Protein AF-X0TI72-F1 (afdb_monomer_lite)

Sequence (48 aa):
MGYCLARAAQKAGHKVTLVSTSDLQPPVGVDFVGLDSAAEMFAAVKKF

Organism: NCBI:txid412755

InterPro domains:
  IPR007085 DNA/pantothenate metabolism flavoprotein, C-terminal [PF04127] (1-47)
  IPR035929 CoaB-like superfamily [G3DSA:3.40.50.10300] (1-48)
  IPR035929 CoaB-like superfamily [SSF102645] (1-47)

pLDDT: mean 89.43, std 4.13, range [73.12, 94.06]

Secondary structure (DSSP, 8-state):
-HHHHHHHHHHTT---EEEE-S-SPPPTTSEEEE-S-HHHHHHHHTT-

Foldseek 3Di:
DVQVVQLVCVVVVDAAEDEDQDPDDHDPRHRYHHDPDPVVSVVVVVVD

Radius of gyration: 10.73 Å; chains: 1; bounding box: 21×22×25 Å

Structure (mmCIF, N/CA/C/O backbone):
data_AF-X0TI72-F1
#
_entry.id   AF-X0TI72-F1
#
loop_
_atom_site.group_PDB
_atom_site.id
_atom_site.type_symbol
_atom_site.label_atom_id
_atom_site.label_alt_id
_atom_site.label_comp_id
_atom_site.label_asym_id
_atom_site.label_entity_id
_atom_site.label_seq_id
_atom_site.pdbx_PDB_ins_code
_atom_site.Cartn_x
_atom_site.Cartn_y
_atom_site.Cartn_z
_atom_site.occupancy
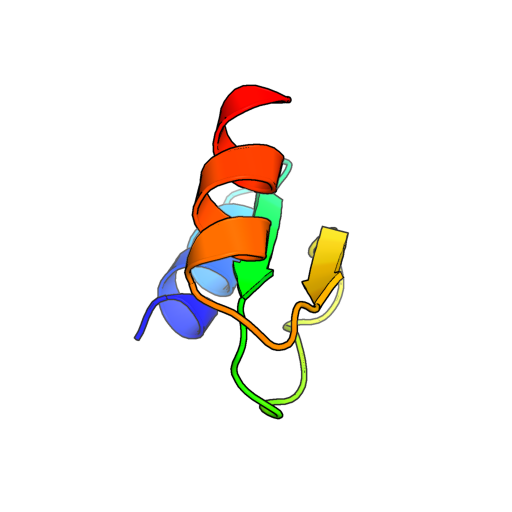_atom_site.B_iso_or_equiv
_atom_site.auth_seq_id
_atom_site.auth_comp_id
_atom_site.auth_asym_id
_atom_site.auth_atom_id
_atom_site.pdbx_PDB_model_num
ATOM 1 N N . MET A 1 1 ? 7.628 -7.654 5.573 1.00 73.12 1 MET A N 1
ATOM 2 C CA . MET A 1 1 ? 7.083 -7.068 6.826 1.00 73.12 1 MET A CA 1
ATOM 3 C C . MET A 1 1 ? 6.015 -5.989 6.608 1.00 73.12 1 MET A C 1
ATOM 5 O O . MET A 1 1 ? 5.092 -5.945 7.411 1.00 73.12 1 MET A O 1
ATOM 9 N N . GLY A 1 2 ? 6.068 -5.165 5.548 1.00 83.62 2 GLY A N 1
ATOM 10 C CA . GLY A 1 2 ? 5.082 -4.086 5.315 1.00 83.62 2 GLY A CA 1
ATOM 11 C C . GLY A 1 2 ? 3.605 -4.519 5.301 1.00 83.62 2 GLY A C 1
ATOM 12 O O . GLY A 1 2 ? 2.758 -3.806 5.825 1.00 83.62 2 GLY A O 1
ATOM 13 N N . TYR A 1 3 ? 3.297 -5.730 4.825 1.00 89.62 3 TYR A N 1
ATOM 14 C CA . TYR A 1 3 ? 1.935 -6.290 4.817 1.00 89.62 3 TYR A CA 1
ATOM 15 C C . TYR A 1 3 ? 1.353 -6.482 6.227 1.00 89.62 3 TYR A C 1
ATOM 17 O O . TYR A 1 3 ? 0.173 -6.219 6.453 1.00 89.62 3 TYR A O 1
ATOM 25 N N . CYS A 1 4 ? 2.173 -6.909 7.195 1.00 87.81 4 CYS A N 1
ATOM 26 C CA . CYS A 1 4 ? 1.736 -7.068 8.584 1.00 87.81 4 CYS A CA 1
ATOM 27 C C . CYS A 1 4 ? 1.394 -5.713 9.209 1.00 87.81 4 CYS A C 1
ATOM 29 O O . CYS A 1 4 ? 0.407 -5.604 9.934 1.00 87.81 4 CYS A O 1
ATOM 31 N N . LEU A 1 5 ? 2.182 -4.684 8.886 1.00 89.75 5 LEU A N 1
ATOM 32 C CA . LEU A 1 5 ? 1.951 -3.318 9.344 1.00 89.75 5 LEU A CA 1
ATOM 33 C C . LEU A 1 5 ? 0.670 -2.740 8.730 1.00 89.75 5 LEU A C 1
ATOM 35 O O . LEU A 1 5 ? -0.169 -2.212 9.453 1.00 89.75 5 LEU A O 1
ATOM 39 N N . ALA A 1 6 ? 0.481 -2.920 7.418 1.00 91.00 6 ALA A N 1
ATOM 40 C CA . ALA A 1 6 ? -0.720 -2.487 6.709 1.00 91.00 6 ALA A CA 1
ATOM 41 C C . ALA A 1 6 ? -1.984 -3.134 7.288 1.00 91.00 6 ALA A C 1
ATOM 43 O O . ALA A 1 6 ? -2.982 -2.460 7.534 1.00 91.00 6 ALA A O 1
ATOM 44 N N . ARG A 1 7 ? -1.914 -4.433 7.602 1.00 90.44 7 ARG A N 1
ATOM 45 C CA . ARG A 1 7 ? -3.001 -5.153 8.270 1.00 90.44 7 ARG A CA 1
ATOM 46 C C . ARG A 1 7 ? -3.269 -4.631 9.682 1.00 90.44 7 ARG A C 1
ATOM 48 O O . ARG A 1 7 ? -4.425 -4.526 10.074 1.00 90.44 7 ARG A O 1
ATOM 55 N N . ALA A 1 8 ? -2.227 -4.342 10.460 1.00 92.06 8 ALA A N 1
ATOM 56 C CA . ALA A 1 8 ? -2.383 -3.813 11.813 1.00 92.06 8 ALA A CA 1
ATOM 57 C C . ALA A 1 8 ? -3.019 -2.413 11.802 1.00 92.06 8 ALA A C 1
ATOM 59 O O . ALA A 1 8 ? -3.965 -2.172 12.546 1.00 92.06 8 ALA A O 1
ATOM 60 N N . ALA A 1 9 ? -2.561 -1.529 10.913 1.00 91.12 9 ALA A N 1
ATOM 61 C CA . ALA A 1 9 ? -3.117 -0.189 10.747 1.00 91.12 9 ALA A CA 1
ATOM 62 C C . ALA A 1 9 ? -4.583 -0.227 10.283 1.00 91.12 9 ALA A C 1
ATOM 64 O O . ALA A 1 9 ? -5.420 0.492 10.822 1.00 91.12 9 ALA A O 1
ATOM 65 N N . GLN A 1 10 ? -4.919 -1.123 9.354 1.00 93.31 10 GLN A N 1
ATOM 66 C CA . GLN A 1 10 ? -6.299 -1.313 8.913 1.00 93.31 10 GLN A CA 1
ATOM 67 C C . GLN A 1 10 ? -7.207 -1.821 10.040 1.00 93.31 10 GLN A C 1
ATOM 69 O O . GLN A 1 10 ? -8.295 -1.289 10.241 1.00 93.31 10 GLN A O 1
ATOM 74 N N . LYS A 1 11 ? -6.741 -2.787 10.841 1.00 92.00 11 LYS A N 1
ATOM 75 C CA . LYS A 1 11 ? -7.473 -3.264 12.027 1.00 92.00 11 LYS A CA 1
ATOM 76 C C . LYS A 1 11 ? -7.677 -2.184 13.087 1.00 92.00 11 LYS A C 1
ATOM 78 O O . LYS A 1 11 ? -8.661 -2.241 13.815 1.00 92.00 11 LYS A O 1
ATOM 83 N N . ALA A 1 12 ? -6.771 -1.214 13.169 1.00 93.12 12 ALA A N 1
ATOM 84 C CA . ALA A 1 12 ? -6.920 -0.044 14.028 1.00 93.12 12 ALA A CA 1
ATOM 85 C C . ALA A 1 12 ? -7.923 0.993 13.475 1.00 93.12 12 ALA A C 1
ATOM 87 O O . ALA A 1 12 ? -8.147 2.021 14.106 1.00 93.12 12 ALA A O 1
ATOM 88 N N . GLY A 1 13 ? -8.548 0.730 12.320 1.00 93.19 13 GLY A N 1
ATOM 89 C CA . GLY A 1 13 ? -9.556 1.594 11.704 1.00 93.19 13 GLY A CA 1
ATOM 90 C C . GLY A 1 13 ? -8.982 2.652 10.763 1.00 93.19 13 GLY A C 1
ATOM 91 O O . GLY A 1 13 ? -9.716 3.531 10.314 1.00 93.19 13 GLY A O 1
ATOM 92 N N . HIS A 1 14 ? -7.687 2.593 10.444 1.00 94.06 14 HIS A N 1
ATOM 93 C CA . HIS A 1 14 ? -7.093 3.514 9.483 1.00 94.06 14 HIS A CA 1
ATOM 94 C C . HIS A 1 14 ? -7.414 3.102 8.046 1.00 94.06 14 HIS A C 1
ATOM 96 O O . HIS A 1 14 ? -7.453 1.917 7.710 1.00 94.06 14 HIS A O 1
ATOM 102 N N . LYS A 1 15 ? -7.567 4.098 7.169 1.00 92.12 15 LYS A N 1
ATOM 103 C CA . LYS A 1 15 ? -7.569 3.874 5.724 1.00 92.12 15 LYS A CA 1
ATOM 104 C C . LYS A 1 15 ? -6.126 3.675 5.266 1.00 92.12 15 LYS A C 1
ATOM 106 O O . LYS A 1 15 ? -5.301 4.568 5.438 1.00 92.12 15 LYS A O 1
ATOM 111 N N . VAL A 1 16 ? -5.825 2.500 4.723 1.00 93.38 16 VAL A N 1
ATOM 112 C CA . VAL A 1 16 ? -4.460 2.102 4.362 1.00 93.38 16 VAL A CA 1
ATOM 113 C C . VAL A 1 16 ? -4.388 1.807 2.873 1.00 93.38 16 VAL A C 1
ATOM 115 O O . VAL A 1 16 ? -5.165 0.996 2.373 1.00 93.38 16 VAL A O 1
ATOM 118 N N . THR A 1 17 ? -3.397 2.406 2.213 1.00 93.38 17 THR A N 1
ATOM 119 C CA . THR A 1 17 ? -2.978 2.048 0.856 1.00 93.38 17 THR A CA 1
ATOM 120 C C . THR A 1 17 ? -1.630 1.335 0.930 1.00 93.38 17 THR A C 1
ATOM 122 O O . THR A 1 17 ? -0.647 1.900 1.407 1.00 93.38 17 THR A O 1
ATOM 125 N N . LEU A 1 18 ? -1.575 0.084 0.482 1.00 91.88 18 LEU A N 1
ATOM 126 C CA . LEU A 1 18 ? -0.366 -0.727 0.412 1.00 91.88 18 LEU A CA 1
ATOM 127 C C . LEU A 1 18 ? 0.187 -0.704 -1.014 1.00 91.88 18 LEU A C 1
ATOM 129 O O . LEU A 1 18 ? -0.376 -1.319 -1.915 1.00 91.88 18 LEU A O 1
ATOM 133 N N . VAL A 1 19 ? 1.319 -0.026 -1.193 1.00 92.31 19 VAL A N 1
ATOM 134 C CA . VAL A 1 19 ? 2.095 -0.034 -2.440 1.00 92.31 19 VAL A CA 1
ATOM 135 C C . VAL A 1 19 ? 3.180 -1.103 -2.328 1.00 92.31 19 VAL A C 1
ATOM 137 O O . VAL A 1 19 ? 3.991 -1.061 -1.399 1.00 92.31 19 VAL A O 1
ATOM 140 N N . SER A 1 20 ? 3.204 -2.086 -3.229 1.00 91.00 20 SER A N 1
ATOM 141 C CA . SER A 1 20 ? 4.180 -3.178 -3.162 1.00 91.00 20 SER A CA 1
ATOM 142 C C . SER A 1 20 ? 4.498 -3.781 -4.524 1.00 91.00 20 SER A C 1
ATOM 144 O O . SER A 1 20 ? 3.642 -3.841 -5.395 1.00 91.00 20 SER A O 1
ATOM 146 N N . THR A 1 21 ? 5.723 -4.286 -4.660 1.00 90.38 21 THR A N 1
ATOM 147 C CA . THR A 1 21 ? 6.169 -5.095 -5.804 1.00 90.38 21 THR A CA 1
ATOM 148 C C . THR A 1 21 ? 6.206 -6.591 -5.503 1.00 90.38 21 THR A C 1
ATOM 150 O O . THR A 1 21 ? 6.761 -7.375 -6.259 1.00 90.38 21 THR A O 1
ATOM 153 N N . SER A 1 22 ? 5.715 -7.002 -4.334 1.00 86.12 22 SER A N 1
ATOM 154 C CA . SER A 1 22 ? 5.714 -8.406 -3.932 1.00 86.12 22 SER A CA 1
ATOM 155 C C . SER A 1 22 ? 4.428 -9.088 -4.377 1.00 86.12 22 SER A C 1
ATOM 157 O O . SER A 1 22 ? 3.351 -8.574 -4.086 1.00 86.12 22 SER A O 1
ATOM 159 N N . ASP A 1 23 ? 4.540 -10.302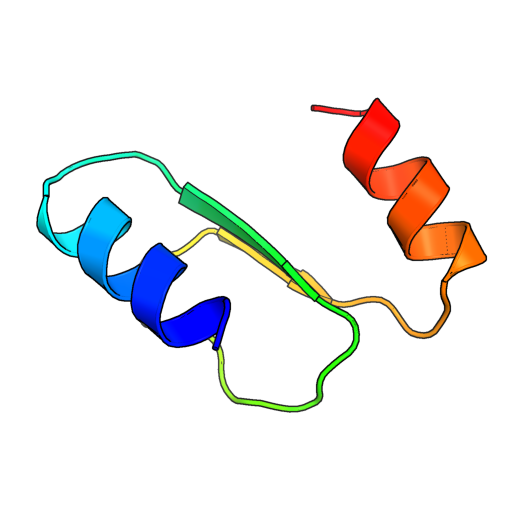 -4.913 1.00 82.75 23 ASP A N 1
ATOM 160 C CA . ASP A 1 23 ? 3.415 -11.174 -5.305 1.00 82.75 23 ASP A CA 1
ATOM 161 C C . ASP A 1 23 ? 2.662 -11.797 -4.112 1.00 82.75 23 ASP A C 1
ATOM 163 O O . ASP A 1 23 ? 1.985 -12.821 -4.217 1.00 82.75 23 ASP A O 1
ATOM 167 N N . LEU A 1 24 ? 2.814 -11.208 -2.928 1.00 85.25 24 LEU A N 1
ATOM 168 C CA . LEU A 1 24 ? 2.141 -11.653 -1.719 1.00 85.25 24 LEU A CA 1
ATOM 169 C C . LEU A 1 24 ? 0.681 -11.217 -1.761 1.00 85.25 24 LEU A C 1
ATOM 171 O O . LEU A 1 24 ? 0.353 -10.106 -2.169 1.00 85.25 24 LEU A O 1
ATOM 175 N N . GLN A 1 25 ? -0.205 -12.076 -1.264 1.00 85.62 25 GLN A N 1
ATOM 176 C CA . GLN A 1 25 ? -1.621 -11.748 -1.243 1.00 85.62 25 GLN A CA 1
ATOM 177 C C . GLN A 1 25 ? -1.890 -10.558 -0.300 1.00 85.62 25 GLN A C 1
ATOM 179 O O . GLN A 1 25 ? -1.507 -10.610 0.879 1.00 85.62 25 GLN A O 1
ATOM 184 N N . PRO A 1 26 ? -2.536 -9.478 -0.782 1.00 86.56 26 PRO A N 1
ATOM 185 C CA . PRO A 1 26 ? -2.779 -8.293 0.026 1.00 86.56 26 PRO A CA 1
ATOM 186 C C . PRO A 1 26 ? -3.749 -8.576 1.183 1.00 86.56 26 PRO A C 1
ATOM 188 O O . PRO A 1 26 ? -4.653 -9.409 1.056 1.00 86.56 26 PRO A O 1
ATOM 191 N N . PRO A 1 27 ? -3.593 -7.895 2.336 1.00 85.75 27 PRO A N 1
ATOM 192 C CA . PRO A 1 27 ? -4.512 -8.050 3.454 1.00 85.75 27 PRO A CA 1
ATOM 193 C C . PRO A 1 27 ? -5.918 -7.556 3.082 1.00 85.75 27 PRO A C 1
ATOM 195 O O . PRO A 1 27 ? -6.073 -6.497 2.480 1.00 85.75 27 PRO A O 1
ATOM 198 N N . VAL A 1 28 ? -6.948 -8.305 3.483 1.00 86.88 28 VAL A N 1
ATOM 199 C CA . VAL A 1 28 ? -8.357 -7.965 3.214 1.00 86.88 28 VAL A CA 1
ATOM 200 C C . VAL A 1 28 ? -8.692 -6.574 3.752 1.00 86.88 28 VAL A C 1
ATOM 202 O O . VAL A 1 28 ? -8.463 -6.310 4.930 1.00 86.88 28 VAL A O 1
ATOM 205 N N . GLY A 1 29 ? -9.280 -5.728 2.901 1.00 86.12 29 GLY A N 1
ATOM 206 C CA . GLY A 1 29 ? -9.750 -4.384 3.250 1.00 86.12 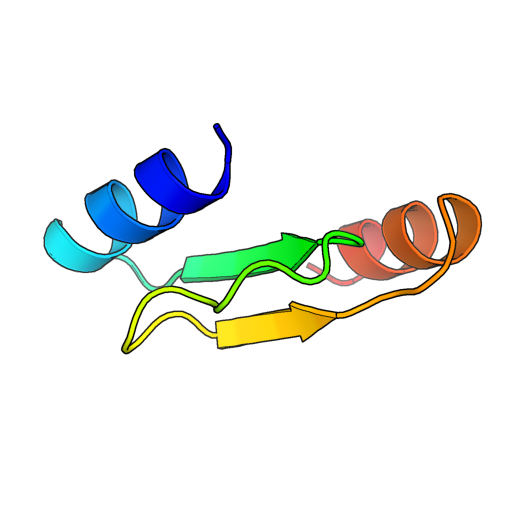29 GLY A CA 1
ATOM 207 C C . GLY A 1 29 ? -8.664 -3.304 3.275 1.00 86.12 29 GLY A C 1
ATOM 208 O O . GLY A 1 29 ? -8.891 -2.252 3.864 1.00 86.12 29 GLY A O 1
ATOM 209 N N . VAL A 1 30 ? -7.501 -3.570 2.677 1.00 90.44 30 VAL A N 1
ATOM 210 C CA . VAL A 1 30 ? -6.453 -2.584 2.379 1.00 90.44 30 VAL A CA 1
ATOM 211 C C . VAL A 1 30 ? -6.493 -2.275 0.881 1.00 90.44 30 VAL A C 1
ATOM 213 O O . VAL A 1 30 ? -6.594 -3.200 0.075 1.00 90.44 30 VAL A O 1
ATOM 216 N N . ASP A 1 31 ? -6.385 -1.000 0.504 1.00 92.12 31 ASP A N 1
ATOM 217 C CA . ASP A 1 31 ? -6.276 -0.600 -0.902 1.00 92.12 31 ASP A CA 1
ATOM 218 C C . ASP A 1 31 ? -4.890 -1.013 -1.423 1.00 92.12 31 ASP A C 1
ATOM 220 O O . ASP A 1 31 ? -3.875 -0.621 -0.852 1.00 92.12 31 ASP A O 1
ATOM 224 N N . PHE A 1 32 ? -4.815 -1.833 -2.473 1.00 91.12 32 PHE A N 1
ATOM 225 C CA . PHE A 1 32 ? -3.548 -2.400 -2.946 1.00 91.12 32 PHE A CA 1
ATOM 226 C C . PHE A 1 32 ? -3.121 -1.829 -4.299 1.00 91.12 32 PHE A C 1
ATOM 228 O O . PHE A 1 32 ? -3.902 -1.818 -5.249 1.00 91.12 32 PHE A O 1
ATOM 235 N N . VAL A 1 33 ? -1.859 -1.406 -4.390 1.00 91.38 33 VAL A N 1
ATOM 236 C CA . VAL A 1 33 ? -1.210 -0.967 -5.630 1.00 91.38 33 VAL A CA 1
ATOM 237 C C . VAL A 1 33 ? -0.006 -1.874 -5.886 1.00 91.38 33 VAL A C 1
ATOM 239 O O . VAL A 1 33 ? 1.042 -1.717 -5.253 1.00 91.38 33 VAL A O 1
ATOM 242 N N . GLY A 1 34 ? -0.188 -2.834 -6.793 1.00 89.94 34 GLY A N 1
ATOM 243 C CA . GLY A 1 34 ? 0.862 -3.730 -7.281 1.00 89.94 34 GLY A CA 1
ATOM 244 C C . GLY A 1 34 ? 1.681 -3.071 -8.389 1.00 89.94 34 GLY A C 1
ATOM 245 O O . GLY A 1 34 ? 1.105 -2.389 -9.234 1.00 89.94 34 GLY A O 1
ATOM 246 N N . LEU A 1 35 ? 3.003 -3.244 -8.360 1.00 91.44 35 LEU A N 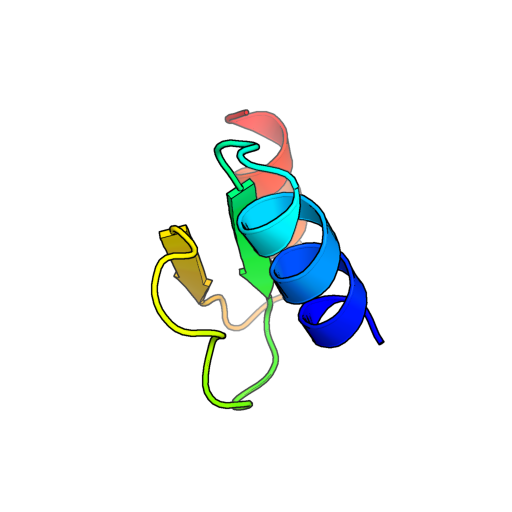1
ATOM 247 C CA . LEU A 1 35 ? 3.956 -2.660 -9.313 1.00 91.44 35 LEU A CA 1
ATOM 248 C C . LEU A 1 35 ? 5.071 -3.663 -9.613 1.00 91.44 35 LEU A C 1
ATOM 250 O O . LEU A 1 35 ? 5.370 -4.498 -8.767 1.00 91.44 35 LEU A O 1
ATOM 254 N N . ASP A 1 36 ? 5.754 -3.528 -10.746 1.00 90.00 36 ASP A N 1
ATOM 255 C CA . ASP A 1 36 ? 6.789 -4.499 -11.139 1.00 90.00 36 ASP A CA 1
ATOM 256 C C . ASP A 1 36 ? 8.214 -3.973 -10.916 1.00 90.00 36 ASP A C 1
ATOM 258 O O . ASP A 1 36 ? 9.175 -4.740 -10.832 1.00 90.00 36 ASP A O 1
ATOM 262 N N . SER A 1 37 ? 8.376 -2.652 -10.786 1.00 91.62 37 SER A N 1
ATOM 263 C CA . SER A 1 37 ? 9.692 -2.019 -10.702 1.00 91.62 37 SER A CA 1
ATOM 264 C C . SER A 1 37 ? 9.830 -1.002 -9.567 1.00 91.62 37 SER A C 1
ATOM 266 O O . SER A 1 37 ? 8.884 -0.345 -9.129 1.00 91.62 37 SER A O 1
ATOM 268 N N . ALA A 1 38 ? 11.071 -0.813 -9.108 1.00 89.56 38 ALA A N 1
ATOM 269 C CA . ALA A 1 38 ? 11.397 0.222 -8.127 1.00 89.56 38 ALA A CA 1
ATOM 270 C C . ALA A 1 38 ? 11.145 1.643 -8.670 1.00 89.56 38 ALA A C 1
ATOM 272 O O . ALA A 1 38 ? 10.780 2.542 -7.912 1.00 89.56 38 ALA A O 1
ATOM 273 N N . ALA A 1 39 ? 11.308 1.846 -9.983 1.00 92.56 39 ALA A N 1
ATOM 274 C CA . ALA A 1 39 ? 11.032 3.122 -10.637 1.00 92.56 39 ALA A CA 1
ATOM 275 C C . ALA A 1 39 ? 9.538 3.472 -10.571 1.00 92.56 39 ALA A C 1
ATOM 277 O O . ALA A 1 39 ? 9.176 4.595 -10.213 1.00 92.56 39 ALA A O 1
ATOM 278 N N . GLU A 1 40 ? 8.670 2.495 -10.839 1.00 91.31 40 GLU A N 1
ATOM 279 C CA . GLU A 1 40 ? 7.227 2.646 -10.668 1.00 91.31 40 GLU A CA 1
ATOM 280 C C . GLU A 1 40 ? 6.849 2.881 -9.210 1.00 91.31 40 GLU A C 1
ATOM 282 O O . GLU A 1 40 ? 6.045 3.769 -8.936 1.00 91.31 40 GLU A O 1
ATOM 287 N N . MET A 1 41 ? 7.459 2.152 -8.266 1.00 91.88 41 MET A N 1
ATOM 288 C CA . MET A 1 41 ? 7.223 2.360 -6.833 1.00 91.88 41 MET A CA 1
ATOM 289 C C . MET A 1 41 ? 7.540 3.797 -6.421 1.00 91.88 41 MET A C 1
ATOM 291 O O . MET A 1 41 ? 6.736 4.442 -5.748 1.00 91.88 41 MET A O 1
ATOM 295 N N . PHE A 1 42 ? 8.670 4.336 -6.875 1.00 91.31 42 PHE A N 1
ATOM 296 C CA . PHE A 1 42 ? 9.046 5.718 -6.598 1.00 91.31 42 PHE A CA 1
ATOM 297 C C . PHE A 1 42 ? 8.058 6.729 -7.197 1.00 91.31 42 PHE A C 1
ATOM 299 O O . PHE A 1 42 ? 7.692 7.706 -6.543 1.00 91.31 42 PHE A O 1
ATOM 306 N N . ALA A 1 43 ? 7.594 6.495 -8.426 1.00 92.06 43 ALA A N 1
ATOM 307 C CA . ALA A 1 43 ? 6.586 7.339 -9.058 1.00 92.06 43 ALA A CA 1
ATOM 308 C C . ALA A 1 43 ? 5.215 7.237 -8.367 1.00 92.06 43 ALA A C 1
ATOM 310 O O . ALA A 1 43 ? 4.508 8.238 -8.269 1.00 92.06 43 ALA A O 1
ATOM 311 N N . ALA A 1 44 ? 4.840 6.050 -7.885 1.00 89.94 44 ALA A N 1
ATOM 312 C CA . ALA A 1 44 ? 3.575 5.796 -7.205 1.00 89.94 44 ALA A CA 1
ATOM 313 C C . ALA A 1 44 ? 3.520 6.476 -5.835 1.00 89.94 44 ALA A C 1
ATOM 315 O O 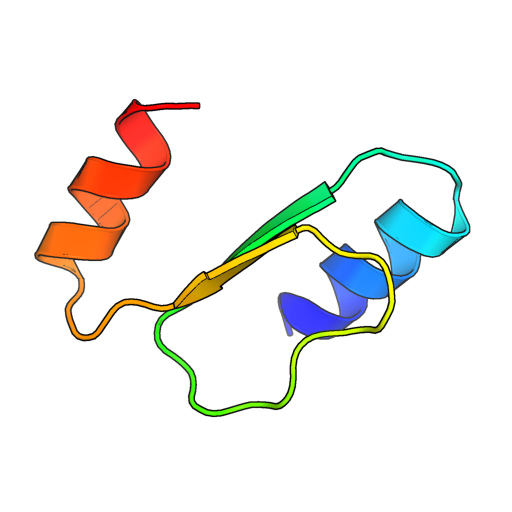. ALA A 1 44 ? 2.541 7.150 -5.538 1.00 89.94 44 ALA A O 1
ATOM 316 N N . VAL A 1 45 ? 4.584 6.373 -5.033 1.00 89.56 45 VAL A N 1
ATOM 317 C CA . VAL A 1 45 ? 4.644 6.997 -3.699 1.00 89.56 45 VAL A CA 1
ATOM 318 C C . VAL A 1 45 ? 4.537 8.523 -3.775 1.00 89.56 45 VAL A C 1
ATOM 320 O O . VAL A 1 45 ? 3.967 9.130 -2.883 1.00 89.56 45 VAL A O 1
ATOM 323 N N . LYS A 1 46 ? 5.001 9.157 -4.859 1.00 91.50 46 LYS A N 1
ATOM 324 C CA . LYS A 1 46 ? 4.869 10.613 -5.063 1.00 91.50 46 LYS A CA 1
ATOM 325 C C . LYS A 1 46 ? 3.444 11.103 -5.348 1.00 91.50 46 LYS A C 1
ATOM 327 O O . LYS A 1 46 ? 3.236 12.311 -5.421 1.00 91.50 46 LYS A O 1
ATOM 332 N N . LYS A 1 47 ? 2.496 10.199 -5.596 1.00 84.88 47 LYS A N 1
ATOM 333 C CA . LYS A 1 47 ? 1.099 10.539 -5.913 1.00 84.88 47 LYS A CA 1
ATOM 334 C C . LYS A 1 47 ? 0.185 10.541 -4.680 1.00 84.88 47 LYS A C 1
ATOM 336 O O . LYS A 1 47 ? -0.998 10.837 -4.838 1.00 84.88 47 LYS A O 1
ATOM 341 N N . PHE A 1 48 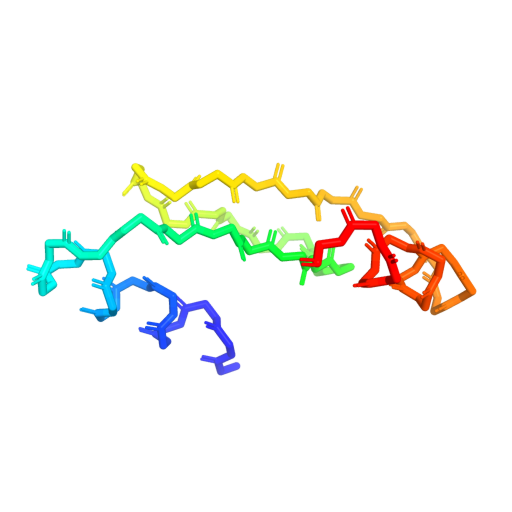? 0.715 10.202 -3.505 1.00 76.44 48 PHE A N 1
ATOM 342 C CA . PHE A 1 48 ? 0.019 10.164 -2.217 1.00 76.44 48 PHE A CA 1
ATOM 343 C C . PHE A 1 48 ? 0.650 11.169 -1.251 1.00 76.44 48 PHE A C 1
ATOM 345 O O . PHE A 1 48 ? -0.105 11.692 -0.404 1.00 76.44 48 PHE A O 1
#